Protein AF-A0A4R3Z8Y9-F1 (afdb_monomer)

pLDDT: mean 91.61, std 9.31, range [39.12, 97.56]

Foldseek 3Di:
DDPVVVVVVVVVVVVVVVVVVVVVVVVVVVVVVVVVVVVVVVVVVVVVVVLQVVLQVLCCVPQVDGSVCSVVQDPVLSVCLVVLSPDPDHPVVSVVSSVPDPD

Sequence (103 aa):
MNSDELLKVYEIESERLLIRSKISRNKEEGHEEGLEEGLKEGLKEGRKEGQIELAILLIETKYHKSGEWLKQCIPQQMKHFHELFVQNISYDDLKKAMAIDKD

Solvent-accessible surface area (backbone atoms only — not comparable to full-atom values): 5968 Å² total; per-residue (Å²): 135,56,73,68,59,54,50,53,52,51,51,54,51,51,50,51,51,51,51,52,51,52,52,50,49,56,53,51,51,55,51,53,53,53,50,53,52,51,50,54,52,52,54,53,50,52,53,51,52,52,52,50,54,51,50,23,53,49,36,32,68,75,64,74,42,86,29,72,71,55,80,77,53,52,74,72,44,58,67,49,42,64,69,58,64,77,44,98,62,53,69,70,55,50,54,51,61,60,64,70,77,93,125

Mean predicted aligned error: 8.06 Å

Structure (mmCIF, N/CA/C/O backbone):
data_AF-A0A4R3Z8Y9-F1
#
_entry.id   AF-A0A4R3Z8Y9-F1
#
loop_
_atom_site.group_PDB
_atom_site.id
_atom_site.type_symbol
_atom_site.label_atom_id
_atom_site.label_alt_id
_atom_site.label_comp_id
_atom_site.label_asym_id
_atom_site.label_entity_id
_atom_site.label_seq_id
_atom_site.pdbx_PDB_ins_code
_atom_site.Cartn_x
_atom_site.Cartn_y
_atom_site.Cartn_z
_atom_site.occupancy
_atom_site.B_iso_or_equiv
_atom_site.auth_seq_id
_atom_site.auth_comp_id
_atom_site.auth_asym_id
_atom_site.auth_atom_id
_atom_site.pdbx_PDB_model_num
ATOM 1 N N . MET A 1 1 ? 38.333 3.955 -55.189 1.00 66.06 1 MET A N 1
ATOM 2 C CA . MET A 1 1 ? 37.431 3.116 -54.3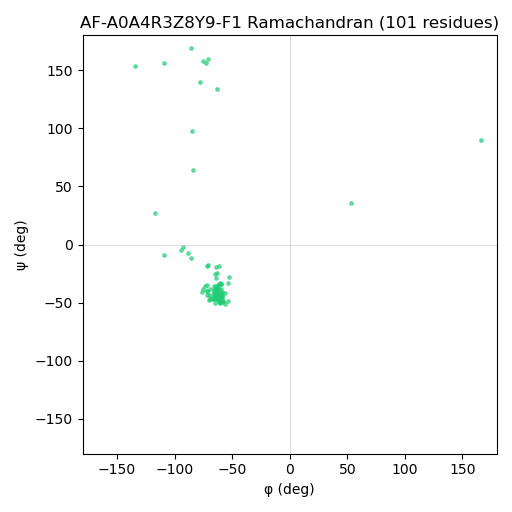86 1.00 66.06 1 MET A CA 1
ATOM 3 C C . MET A 1 1 ? 36.653 2.241 -55.348 1.00 66.06 1 MET A C 1
ATOM 5 O O . MET A 1 1 ? 36.091 2.788 -56.294 1.00 66.06 1 MET A O 1
ATOM 9 N N . ASN A 1 2 ? 36.726 0.921 -55.205 1.00 87.50 2 ASN A N 1
ATOM 10 C CA . ASN A 1 2 ? 36.003 -0.006 -56.085 1.00 87.50 2 ASN A CA 1
ATOM 11 C C . ASN A 1 2 ? 34.562 -0.237 -55.578 1.00 87.50 2 ASN A C 1
ATOM 13 O O . ASN A 1 2 ? 34.200 0.195 -54.483 1.00 87.50 2 ASN A O 1
ATOM 17 N N . SER A 1 3 ? 33.725 -0.880 -56.398 1.00 85.12 3 SER A N 1
ATOM 18 C CA . SER A 1 3 ? 32.313 -1.126 -56.066 1.00 85.12 3 SER A CA 1
ATOM 19 C C . SER A 1 3 ? 32.141 -1.953 -54.786 1.00 85.12 3 SER A C 1
ATOM 21 O O . SER A 1 3 ? 31.211 -1.709 -54.021 1.00 85.12 3 SER A O 1
ATOM 23 N N . ASP A 1 4 ? 33.052 -2.888 -54.520 1.00 90.50 4 ASP A N 1
ATOM 24 C CA . ASP A 1 4 ? 32.984 -3.776 -53.356 1.00 90.50 4 ASP A CA 1
ATOM 25 C C . ASP A 1 4 ? 33.332 -3.036 -52.056 1.00 90.50 4 ASP A C 1
ATOM 27 O O . ASP A 1 4 ? 32.735 -3.279 -51.010 1.00 90.50 4 ASP A O 1
ATOM 31 N N . GLU A 1 5 ? 34.277 -2.095 -52.110 1.00 90.50 5 GLU A N 1
ATOM 32 C CA . GLU A 1 5 ? 34.607 -1.193 -51.003 1.00 90.50 5 GLU A CA 1
ATOM 33 C C . GLU A 1 5 ? 33.436 -0.260 -50.681 1.00 90.50 5 GLU A C 1
ATOM 35 O O . GLU A 1 5 ? 33.121 -0.059 -49.510 1.00 90.50 5 GLU A O 1
ATOM 40 N N . LEU A 1 6 ? 32.760 0.269 -51.708 1.00 90.88 6 LEU A N 1
ATOM 41 C CA . LEU A 1 6 ? 31.562 1.094 -51.538 1.00 90.88 6 LEU A CA 1
ATOM 42 C C . LEU A 1 6 ? 30.432 0.291 -50.869 1.00 90.88 6 LEU A C 1
ATOM 44 O O . LEU A 1 6 ? 29.816 0.777 -49.921 1.00 90.88 6 LEU A O 1
ATOM 48 N N . LEU A 1 7 ? 30.185 -0.940 -51.328 1.00 93.38 7 LEU A N 1
ATOM 49 C CA . LEU A 1 7 ? 29.151 -1.815 -50.772 1.00 93.38 7 LEU A CA 1
ATOM 50 C C . LEU A 1 7 ? 29.405 -2.119 -49.289 1.00 93.38 7 LEU A C 1
ATOM 52 O O . LEU A 1 7 ? 28.506 -1.951 -48.470 1.00 93.38 7 LEU A O 1
ATOM 56 N N . LYS A 1 8 ? 30.649 -2.451 -48.926 1.00 93.25 8 LYS A N 1
ATOM 57 C CA . LYS A 1 8 ? 31.042 -2.689 -47.527 1.00 93.25 8 LYS A CA 1
ATOM 58 C C . LYS A 1 8 ? 30.813 -1.470 -46.634 1.00 93.25 8 LYS A C 1
ATOM 60 O O . LYS A 1 8 ? 30.397 -1.618 -45.489 1.00 93.25 8 LYS A O 1
ATOM 65 N N . VAL A 1 9 ? 31.070 -0.259 -47.134 1.00 93.19 9 VAL A N 1
ATOM 66 C CA . VAL A 1 9 ? 30.801 0.978 -46.379 1.00 93.19 9 VAL A CA 1
ATOM 67 C C . VAL A 1 9 ? 29.302 1.145 -46.121 1.00 93.19 9 VAL A C 1
ATOM 69 O O . VAL A 1 9 ? 28.916 1.487 -45.003 1.00 93.19 9 VAL A O 1
ATOM 72 N N . TYR A 1 10 ? 28.456 0.864 -47.115 1.00 93.94 10 TYR A N 1
ATOM 73 C CA . TYR A 1 10 ? 27.002 0.906 -46.942 1.00 93.94 10 TYR A CA 1
ATOM 74 C C . TYR A 1 10 ? 26.493 -0.143 -45.950 1.00 93.94 10 TYR A C 1
ATOM 76 O O . TYR A 1 10 ? 25.639 0.177 -45.123 1.00 93.94 10 TYR A O 1
ATOM 84 N N . GLU A 1 11 ? 27.024 -1.366 -45.991 1.00 95.50 11 GLU A N 1
ATOM 85 C CA . GLU A 1 11 ? 26.674 -2.430 -45.041 1.00 95.50 11 GLU A CA 1
ATOM 86 C C . GLU A 1 11 ? 27.015 -2.026 -43.601 1.00 95.50 11 GLU A C 1
ATOM 88 O O . GLU A 1 11 ? 26.148 -2.069 -42.727 1.00 95.50 11 GLU A O 1
ATOM 93 N N . ILE A 1 12 ? 28.234 -1.525 -43.371 1.00 95.19 12 ILE A N 1
ATOM 94 C CA . ILE A 1 12 ? 28.680 -1.053 -42.052 1.00 95.19 12 ILE A CA 1
ATOM 95 C C . ILE A 1 12 ? 27.792 0.090 -41.545 1.00 95.19 12 ILE A C 1
ATOM 97 O O . ILE A 1 12 ? 27.427 0.121 -40.367 1.00 95.19 12 ILE A O 1
ATOM 101 N N . GLU A 1 13 ? 27.436 1.043 -42.406 1.00 96.06 13 GLU A N 1
ATOM 102 C CA . GLU A 1 13 ? 26.588 2.166 -41.999 1.00 96.06 13 GLU A CA 1
ATOM 103 C C . GLU A 1 13 ? 25.151 1.715 -41.696 1.00 96.06 13 GLU A C 1
ATOM 105 O O . GLU A 1 13 ? 24.558 2.149 -40.707 1.00 96.06 13 GLU A O 1
ATOM 110 N N . SER A 1 14 ? 24.616 0.771 -42.474 1.00 94.69 14 SER A N 1
ATOM 111 C CA . SER A 1 14 ? 23.316 0.149 -42.209 1.00 94.69 14 SER A CA 1
ATOM 112 C C . SER A 1 14 ? 23.297 -0.584 -40.861 1.00 94.69 14 SER A C 1
ATOM 114 O O . SER A 1 14 ? 22.377 -0.395 -40.060 1.00 94.69 14 SER A O 1
ATOM 116 N N . GLU A 1 15 ? 24.332 -1.371 -40.554 1.00 96.81 15 GLU A N 1
ATOM 117 C CA . GLU A 1 15 ? 24.462 -2.053 -39.261 1.00 96.81 15 GLU A CA 1
ATOM 118 C C . GLU A 1 15 ? 24.539 -1.061 -38.096 1.00 96.81 15 GLU A C 1
ATOM 120 O O . GLU A 1 15 ? 23.863 -1.238 -37.079 1.00 96.81 15 GLU A O 1
ATOM 125 N N . ARG A 1 16 ? 25.303 0.027 -38.250 1.00 96.50 16 ARG A N 1
ATOM 126 C CA . ARG A 1 16 ? 25.397 1.094 -37.241 1.00 96.50 16 ARG A CA 1
ATOM 127 C C . ARG A 1 16 ? 24.050 1.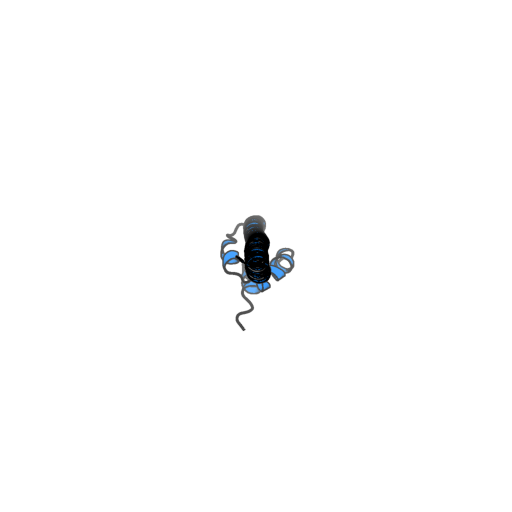746 -36.965 1.00 96.50 16 ARG A C 1
ATOM 129 O O . ARG A 1 16 ? 23.712 1.968 -35.799 1.00 96.50 16 ARG A O 1
ATOM 136 N N . LEU A 1 17 ? 23.277 2.041 -38.010 1.00 96.69 17 LEU A N 1
ATOM 137 C CA . LEU A 1 17 ? 21.933 2.602 -37.873 1.00 96.69 17 LEU A CA 1
ATOM 138 C C . LEU A 1 17 ? 20.994 1.625 -37.163 1.00 96.69 17 LEU A C 1
ATOM 140 O O . LEU A 1 17 ? 20.261 2.030 -36.258 1.00 96.69 17 LEU A O 1
ATOM 144 N N . LEU A 1 18 ? 21.065 0.334 -37.500 1.00 96.31 18 LEU A N 1
ATOM 145 C CA . LEU A 1 18 ? 20.270 -0.701 -36.844 1.00 96.31 18 LEU A CA 1
ATOM 146 C C . LEU A 1 18 ? 20.618 -0.825 -35.354 1.00 96.31 18 LEU A C 1
ATOM 148 O O . LEU A 1 18 ? 19.716 -0.883 -34.517 1.00 96.31 18 LEU A O 1
ATOM 152 N N . ILE A 1 19 ? 21.909 -0.835 -35.011 1.00 97.00 19 ILE A N 1
ATOM 153 C CA . ILE A 1 19 ? 22.383 -0.885 -33.621 1.00 97.00 19 ILE A CA 1
ATOM 154 C C . ILE A 1 19 ? 21.896 0.346 -32.854 1.00 97.00 19 ILE A C 1
ATOM 156 O O . ILE A 1 19 ? 21.331 0.204 -31.771 1.00 97.00 19 ILE A O 1
ATOM 160 N N . ARG A 1 20 ? 22.041 1.549 -33.423 1.00 96.31 20 ARG A N 1
ATOM 161 C CA . ARG A 1 20 ? 21.575 2.791 -32.788 1.00 96.31 20 ARG A CA 1
ATOM 162 C C . ARG A 1 20 ? 20.064 2.780 -32.563 1.00 96.31 20 ARG A C 1
ATOM 164 O O . ARG A 1 20 ? 19.613 3.157 -31.486 1.00 96.31 20 ARG A O 1
ATOM 171 N N . SER A 1 21 ? 19.296 2.315 -33.547 1.00 96.12 21 SER A N 1
ATOM 172 C CA . SER A 1 21 ? 17.841 2.184 -33.434 1.00 96.12 21 SER A CA 1
ATOM 173 C C . SER A 1 21 ? 17.444 1.203 -32.328 1.00 96.12 21 SER A C 1
ATOM 175 O O . SER A 1 21 ? 16.576 1.523 -31.521 1.00 96.12 21 SER A O 1
ATOM 177 N N . LYS A 1 22 ? 18.112 0.044 -32.235 1.00 96.38 22 LYS A N 1
ATOM 178 C CA . LYS A 1 22 ? 17.889 -0.921 -31.146 1.00 96.38 22 LYS A CA 1
ATOM 179 C C . LYS A 1 22 ? 18.211 -0.321 -29.777 1.00 96.38 22 LYS A C 1
ATOM 181 O O . LYS A 1 22 ? 17.408 -0.455 -28.868 1.00 96.38 22 LYS A O 1
ATOM 186 N N . ILE A 1 23 ? 19.339 0.378 -29.638 1.00 96.06 23 ILE A N 1
ATOM 187 C CA . ILE A 1 23 ? 19.714 1.030 -28.373 1.00 96.06 23 ILE A CA 1
ATOM 188 C C . ILE A 1 23 ? 18.677 2.085 -27.964 1.00 96.06 23 ILE A C 1
ATOM 190 O O . ILE A 1 23 ? 18.322 2.147 -26.791 1.00 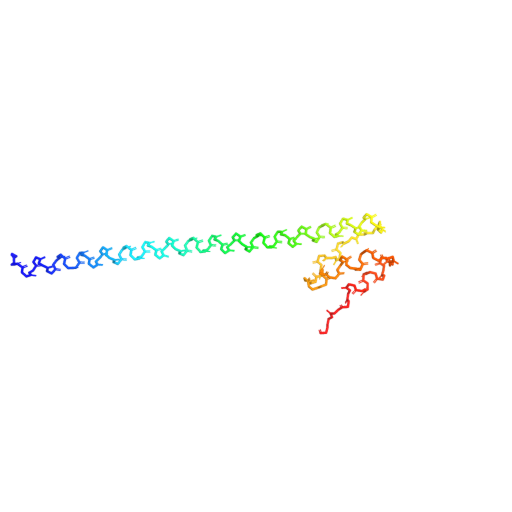96.06 23 ILE A O 1
ATOM 194 N N . SER A 1 24 ? 18.186 2.895 -28.911 1.00 95.31 24 SER A N 1
ATOM 195 C CA . SER A 1 24 ? 17.154 3.903 -28.623 1.00 95.31 24 SER A CA 1
ATOM 196 C C . SER A 1 24 ? 15.871 3.255 -28.116 1.00 95.31 24 SER A C 1
ATOM 198 O O . SER A 1 24 ? 15.398 3.630 -27.049 1.00 95.31 24 SER A O 1
ATOM 200 N N . ARG A 1 25 ? 15.370 2.231 -28.824 1.00 94.38 25 ARG A N 1
ATOM 201 C CA . ARG A 1 25 ? 14.155 1.508 -28.420 1.00 94.38 25 ARG A CA 1
ATOM 202 C C . ARG A 1 25 ? 14.295 0.874 -27.046 1.00 94.38 25 ARG A C 1
ATOM 204 O O . ARG A 1 25 ? 13.470 1.131 -26.189 1.00 94.38 25 ARG A O 1
ATOM 211 N N . ASN A 1 26 ? 15.386 0.151 -26.796 1.00 94.62 26 ASN A N 1
ATOM 212 C CA . ASN A 1 26 ? 15.600 -0.482 -25.495 1.00 94.62 26 ASN A CA 1
ATOM 213 C C . ASN A 1 26 ? 15.656 0.547 -24.350 1.00 94.62 26 ASN A C 1
ATOM 215 O O . ASN A 1 26 ? 15.263 0.250 -23.226 1.00 94.62 26 ASN A O 1
ATOM 219 N N . LYS A 1 27 ? 16.178 1.753 -24.613 1.00 94.38 27 LYS A N 1
ATOM 220 C CA . LYS A 1 27 ? 16.211 2.832 -23.621 1.00 94.38 27 LYS A CA 1
ATOM 221 C C . LYS A 1 27 ? 14.819 3.413 -23.365 1.00 94.38 27 LYS A C 1
ATOM 223 O O . LYS A 1 27 ? 14.518 3.739 -22.222 1.00 94.38 27 LYS A O 1
ATOM 228 N N . GLU A 1 28 ? 14.016 3.579 -24.412 1.00 94.19 28 GLU A N 1
ATOM 229 C CA . GLU A 1 28 ? 12.626 4.036 -24.311 1.00 94.19 28 GLU A CA 1
ATOM 230 C C . GLU A 1 28 ? 11.771 3.009 -23.562 1.00 94.19 28 GLU A C 1
ATOM 232 O O . GLU A 1 28 ? 11.161 3.361 -22.558 1.00 94.19 28 GLU A O 1
ATOM 237 N N . GLU A 1 29 ? 11.836 1.736 -23.959 1.00 93.50 29 GLU A N 1
ATOM 238 C CA . GLU A 1 29 ? 11.133 0.622 -23.310 1.00 93.50 29 GLU A CA 1
ATOM 239 C C . GLU A 1 29 ? 11.497 0.527 -21.822 1.00 93.50 29 GLU A C 1
ATOM 241 O O . GLU A 1 29 ? 10.617 0.571 -20.968 1.00 93.50 29 GLU A O 1
ATOM 246 N N . GLY A 1 30 ? 12.792 0.517 -21.482 1.00 94.38 30 GLY A N 1
ATOM 247 C CA . GLY A 1 30 ? 13.217 0.452 -20.080 1.00 94.38 30 GLY A CA 1
ATOM 248 C C . GLY A 1 30 ? 12.809 1.677 -19.249 1.00 94.38 30 GLY A C 1
ATOM 249 O O . GLY A 1 30 ? 12.602 1.567 -18.040 1.00 94.38 30 GLY A O 1
ATOM 250 N N . HIS A 1 31 ? 12.679 2.854 -19.870 1.00 95.00 31 HIS A N 1
ATOM 251 C CA . HIS A 1 31 ? 12.158 4.040 -19.190 1.00 95.00 31 HIS A CA 1
ATOM 252 C C . HIS A 1 31 ? 10.648 3.924 -18.942 1.00 95.00 31 HIS A C 1
ATOM 254 O O . HIS A 1 31 ? 10.181 4.284 -17.861 1.00 95.00 31 HIS A O 1
ATOM 260 N N . GLU A 1 32 ? 9.880 3.460 -19.929 1.00 95.06 32 GLU A N 1
ATOM 261 C CA . GLU A 1 32 ? 8.435 3.253 -19.794 1.00 95.06 32 GLU A CA 1
ATOM 262 C C . GLU A 1 32 ? 8.114 2.188 -18.741 1.00 95.06 32 GLU A C 1
ATOM 264 O O . GLU A 1 32 ? 7.314 2.457 -17.845 1.00 95.06 32 GLU A O 1
ATOM 269 N N . GLU A 1 33 ? 8.801 1.043 -18.777 1.00 94.62 33 GLU A N 1
ATOM 270 C CA . GLU A 1 33 ? 8.652 -0.031 -17.787 1.00 94.62 33 GLU A CA 1
ATOM 271 C C . GLU A 1 33 ? 8.950 0.473 -16.369 1.00 94.62 33 GLU A C 1
ATOM 273 O O . GLU A 1 33 ? 8.131 0.312 -15.464 1.00 94.62 33 GLU A O 1
ATOM 278 N N . GLY A 1 34 ? 10.077 1.169 -16.177 1.00 96.00 34 GLY A N 1
ATOM 279 C CA . GLY A 1 34 ? 10.442 1.713 -14.868 1.00 96.00 34 GLY A CA 1
ATOM 280 C C . GLY A 1 34 ? 9.440 2.746 -14.337 1.00 96.00 34 GLY A C 1
ATOM 281 O O . GLY A 1 34 ? 9.178 2.801 -13.132 1.00 96.00 34 GLY A O 1
ATOM 282 N N . LEU A 1 35 ? 8.845 3.555 -15.220 1.00 96.06 35 LEU A N 1
ATOM 283 C CA . LEU A 1 35 ? 7.807 4.513 -14.840 1.00 96.06 35 LEU A CA 1
ATOM 284 C C . LEU A 1 35 ? 6.503 3.807 -14.444 1.00 96.06 35 LEU A C 1
ATOM 286 O O . LEU A 1 35 ? 5.883 4.187 -13.447 1.00 96.06 35 LEU A O 1
ATOM 290 N N . GLU A 1 36 ? 6.087 2.790 -15.201 1.00 96.19 36 GLU A N 1
ATOM 291 C CA . GLU A 1 36 ? 4.877 2.019 -14.91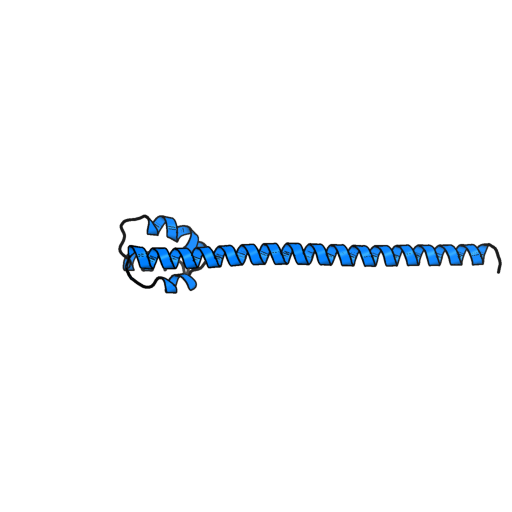1 1.00 96.19 36 GLU A CA 1
ATOM 292 C C . GLU A 1 36 ? 5.001 1.264 -13.582 1.00 96.19 36 GLU A C 1
ATOM 294 O O . GLU A 1 36 ? 4.103 1.345 -12.734 1.00 96.19 36 GLU A O 1
ATOM 299 N N . GLU A 1 37 ? 6.126 0.580 -13.364 1.00 95.31 37 GLU A N 1
ATOM 300 C CA . GLU A 1 37 ? 6.405 -0.134 -12.119 1.00 95.31 37 GLU A CA 1
ATOM 301 C C . GLU A 1 37 ? 6.423 0.820 -10.923 1.00 95.31 37 GLU A C 1
ATOM 303 O O . GLU A 1 37 ? 5.696 0.597 -9.948 1.00 95.31 37 GLU A O 1
ATOM 308 N N . GLY A 1 38 ? 7.159 1.932 -11.026 1.00 96.50 38 GLY A N 1
ATOM 309 C CA . GLY A 1 38 ? 7.235 2.933 -9.963 1.00 96.50 38 GLY A CA 1
ATOM 310 C C . GLY A 1 38 ? 5.871 3.533 -9.611 1.00 96.50 38 GLY A C 1
ATOM 311 O O . GLY A 1 38 ? 5.529 3.667 -8.433 1.00 96.50 38 GLY A O 1
ATOM 312 N N . LEU A 1 39 ? 5.040 3.839 -10.615 1.00 96.19 39 LEU A N 1
ATOM 313 C CA . LEU A 1 39 ? 3.685 4.346 -10.390 1.00 96.19 39 LEU A CA 1
ATOM 314 C C . LEU A 1 39 ? 2.796 3.298 -9.708 1.00 96.19 39 LEU A C 1
ATOM 316 O O . LEU A 1 39 ? 2.050 3.618 -8.778 1.00 96.19 39 LEU A O 1
ATOM 320 N N . LYS A 1 40 ? 2.869 2.040 -10.148 1.00 96.00 40 LYS A N 1
ATOM 321 C CA . LYS A 1 40 ? 2.076 0.937 -9.595 1.00 96.00 40 LYS A CA 1
ATOM 322 C C . LYS A 1 40 ? 2.438 0.650 -8.141 1.00 96.00 40 LYS A C 1
ATOM 324 O O . LYS A 1 40 ? 1.537 0.451 -7.319 1.00 96.00 40 LYS A O 1
ATOM 329 N N . GLU A 1 41 ? 3.726 0.635 -7.814 1.00 94.44 41 GLU A N 1
ATOM 330 C CA . GLU A 1 41 ? 4.199 0.460 -6.442 1.00 94.44 41 GLU A CA 1
ATOM 331 C C . GLU A 1 41 ? 3.803 1.642 -5.557 1.00 94.44 41 GLU A C 1
ATOM 333 O O . GLU A 1 41 ? 3.209 1.427 -4.498 1.00 94.44 41 GLU A O 1
ATOM 338 N N . GLY A 1 42 ? 4.013 2.876 -6.025 1.00 95.62 42 GLY A N 1
ATOM 339 C CA . GLY A 1 42 ? 3.628 4.083 -5.291 1.00 95.62 42 GLY A CA 1
ATOM 340 C C . GLY A 1 42 ? 2.128 4.139 -4.987 1.00 95.62 42 GLY A C 1
ATOM 341 O O . GLY A 1 42 ? 1.726 4.389 -3.852 1.00 95.62 42 GLY A O 1
ATOM 342 N N . LEU A 1 43 ? 1.275 3.818 -5.967 1.00 94.75 43 LEU A N 1
ATOM 343 C CA . LEU A 1 43 ? -0.177 3.744 -5.765 1.00 94.75 43 LEU A CA 1
ATOM 344 C C . LEU A 1 43 ? -0.579 2.638 -4.785 1.00 94.75 43 LEU A C 1
ATOM 346 O O . LEU A 1 43 ? -1.529 2.806 -4.016 1.00 94.75 43 LEU A O 1
ATOM 350 N N . LYS A 1 44 ? 0.106 1.491 -4.815 1.00 93.00 44 LYS A N 1
ATOM 351 C CA . LYS A 1 44 ? -0.153 0.389 -3.884 1.00 93.00 44 LYS A CA 1
ATOM 352 C C . LYS A 1 44 ? 0.218 0.782 -2.457 1.00 93.00 44 LYS A C 1
ATOM 354 O O . LYS A 1 44 ? -0.552 0.467 -1.553 1.00 93.00 44 LYS A O 1
ATOM 359 N N . GLU A 1 45 ? 1.345 1.456 -2.259 1.00 91.50 45 GLU A N 1
ATOM 360 C CA . GLU A 1 45 ? 1.783 1.887 -0.932 1.00 91.50 45 GLU A CA 1
ATOM 361 C C . GLU A 1 45 ? 0.882 2.992 -0.376 1.00 91.50 45 GLU A C 1
ATOM 363 O O . GLU A 1 45 ? 0.329 2.827 0.709 1.00 91.50 45 GLU A O 1
ATOM 368 N N . GLY A 1 46 ? 0.574 4.022 -1.172 1.00 92.88 46 GLY A N 1
ATOM 369 C CA . GLY A 1 46 ? -0.338 5.090 -0.747 1.00 92.88 46 GLY A CA 1
ATOM 370 C C . GLY A 1 46 ? -1.744 4.585 -0.395 1.00 92.88 46 GLY A C 1
ATOM 371 O O . GLY A 1 46 ? -2.373 5.072 0.544 1.00 92.88 46 GLY A O 1
ATOM 372 N N . ARG A 1 47 ? -2.247 3.548 -1.085 1.00 91.25 47 ARG A N 1
ATOM 373 C CA . ARG A 1 47 ? -3.516 2.897 -0.707 1.00 91.25 47 ARG A CA 1
ATOM 374 C C . ARG A 1 47 ? -3.437 2.192 0.647 1.00 91.25 47 ARG A C 1
ATOM 376 O O . ARG A 1 47 ? -4.422 2.230 1.379 1.00 91.25 47 ARG A O 1
ATOM 383 N N . LYS A 1 48 ? -2.316 1.543 0.980 1.00 89.81 48 LYS A N 1
ATOM 384 C CA . LYS A 1 48 ? -2.139 0.902 2.293 1.00 89.81 48 LYS A CA 1
ATOM 385 C C . LYS A 1 48 ? -2.054 1.943 3.403 1.00 89.81 48 LYS A C 1
ATOM 387 O O . LYS A 1 48 ? -2.729 1.784 4.415 1.00 89.81 48 LYS A O 1
ATOM 392 N N . GLU A 1 49 ? -1.270 3.001 3.204 1.00 92.06 49 GLU A N 1
ATOM 393 C CA . GLU A 1 49 ? -1.147 4.096 4.171 1.00 92.06 49 GLU A CA 1
ATOM 394 C C . GLU A 1 49 ? -2.517 4.722 4.454 1.00 92.06 49 GLU A C 1
ATOM 396 O O . GLU A 1 49 ? -2.943 4.771 5.607 1.00 92.06 49 GLU A O 1
ATOM 401 N N . GLY A 1 50 ? -3.281 5.053 3.407 1.00 94.44 50 GLY A N 1
ATOM 402 C CA . GLY A 1 50 ? -4.633 5.596 3.563 1.00 94.44 50 GLY A CA 1
ATOM 403 C C . GLY A 1 50 ? -5.612 4.642 4.265 1.00 94.44 50 GLY A C 1
ATOM 404 O O . GLY A 1 50 ? -6.469 5.085 5.029 1.00 94.44 50 GLY A O 1
ATOM 405 N N . GLN A 1 51 ? -5.488 3.324 4.062 1.00 93.38 51 GLN A N 1
ATOM 406 C CA . GLN A 1 51 ? -6.286 2.334 4.800 1.00 93.38 51 GLN A CA 1
ATOM 407 C C . GLN A 1 51 ? -5.948 2.314 6.295 1.00 93.38 51 GLN A C 1
ATOM 409 O O . GLN A 1 51 ? -6.856 2.207 7.121 1.00 93.38 51 GLN A O 1
ATOM 414 N N . ILE A 1 52 ? -4.666 2.433 6.648 1.00 94.62 52 ILE A N 1
ATOM 415 C CA . ILE A 1 52 ? -4.217 2.494 8.044 1.00 94.62 52 ILE A CA 1
ATOM 416 C C . ILE A 1 52 ? -4.706 3.789 8.698 1.00 94.62 52 ILE A C 1
ATOM 418 O O . ILE A 1 52 ? -5.279 3.733 9.783 1.00 94.62 52 ILE A O 1
ATOM 422 N N . GLU A 1 53 ? -4.549 4.938 8.039 1.00 96.31 53 GLU A N 1
ATOM 423 C CA . GLU A 1 53 ? -5.030 6.229 8.549 1.00 96.31 53 GLU A CA 1
ATOM 424 C C . GLU A 1 53 ? -6.541 6.225 8.794 1.00 96.31 53 GLU A C 1
ATOM 426 O O . GLU A 1 53 ? -7.010 6.640 9.857 1.00 96.31 53 GLU A O 1
ATOM 431 N N . LEU A 1 54 ? -7.313 5.679 7.850 1.00 95.94 54 LEU A N 1
ATOM 432 C CA . LEU A 1 54 ? -8.753 5.527 8.018 1.00 95.94 54 LEU A CA 1
ATOM 433 C C . LEU A 1 54 ? -9.090 4.605 9.199 1.00 95.94 54 LEU A C 1
ATOM 435 O O . LEU A 1 54 ? -9.987 4.910 9.982 1.00 95.94 54 LEU A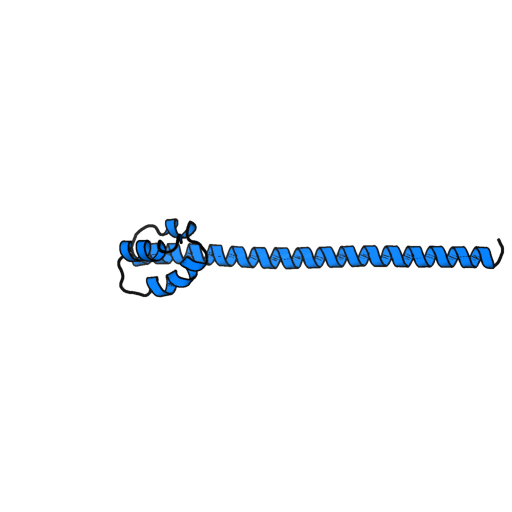 O 1
ATOM 439 N N . ALA A 1 55 ? -8.376 3.489 9.355 1.00 96.00 55 ALA A N 1
ATOM 440 C CA . ALA A 1 55 ? -8.579 2.578 10.477 1.00 96.00 55 ALA A CA 1
ATOM 441 C C . ALA A 1 55 ? -8.268 3.245 11.830 1.00 96.00 55 ALA A C 1
ATOM 443 O O . ALA A 1 55 ? -9.019 3.050 12.788 1.00 96.00 55 ALA A O 1
ATOM 444 N N . ILE A 1 56 ? -7.227 4.082 11.903 1.00 96.69 56 ILE A N 1
ATOM 445 C CA . ILE A 1 56 ? -6.905 4.883 13.095 1.00 96.69 56 ILE A CA 1
ATOM 446 C C . ILE A 1 56 ? -8.064 5.821 13.433 1.00 96.69 56 ILE A C 1
ATOM 448 O O . ILE A 1 56 ? -8.553 5.796 14.563 1.00 96.69 56 ILE A O 1
ATOM 452 N N . LEU A 1 57 ? -8.562 6.573 12.449 1.00 97.56 57 LEU A N 1
ATOM 453 C CA . LEU A 1 57 ? -9.691 7.483 12.641 1.00 97.56 57 LEU A CA 1
ATOM 454 C C . LEU A 1 57 ? -10.945 6.741 13.133 1.00 97.56 57 LEU A C 1
ATOM 456 O O . LEU A 1 57 ? -11.659 7.219 14.018 1.00 97.56 57 LEU A O 1
ATOM 460 N N . LEU A 1 58 ? -11.213 5.552 12.585 1.00 96.31 58 LEU A N 1
ATOM 461 C CA . LEU A 1 58 ? -12.333 4.704 12.999 1.00 96.31 58 LEU A CA 1
ATOM 462 C C . LEU A 1 58 ? -12.194 4.232 14.453 1.00 96.31 58 LEU A C 1
ATOM 464 O O . LEU A 1 58 ? -13.175 4.264 15.201 1.00 96.31 58 LEU 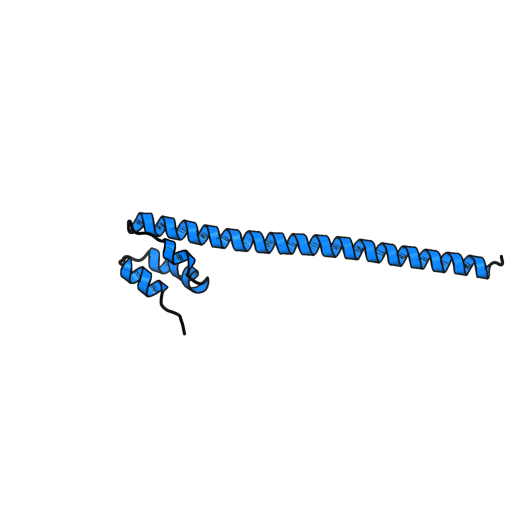A O 1
ATOM 468 N N . ILE A 1 59 ? -10.990 3.830 14.872 1.00 96.50 59 ILE A N 1
ATOM 469 C CA . ILE A 1 59 ? -10.696 3.477 16.267 1.00 96.50 59 ILE A CA 1
ATOM 470 C C . ILE A 1 59 ? -10.937 4.666 17.195 1.00 96.50 59 ILE A C 1
ATOM 472 O O . ILE A 1 59 ? -11.632 4.525 18.203 1.00 96.50 59 ILE A O 1
ATOM 476 N N . GLU A 1 60 ? -10.398 5.830 16.845 1.00 97.19 60 GLU A N 1
ATOM 477 C CA . GLU A 1 60 ? -10.522 7.049 17.646 1.00 97.19 60 GLU A CA 1
ATOM 478 C C . GLU A 1 60 ? -11.979 7.490 17.776 1.00 97.19 60 GLU A C 1
ATOM 480 O O . GLU A 1 60 ? -12.419 7.881 18.858 1.00 97.19 60 GLU A O 1
ATOM 485 N N . THR A 1 61 ? -12.756 7.334 16.705 1.00 96.62 61 THR A N 1
ATOM 486 C CA . THR A 1 61 ? -14.182 7.665 16.686 1.00 96.62 61 THR A CA 1
ATOM 487 C C . THR A 1 61 ? -15.008 6.694 17.529 1.00 96.62 61 THR A C 1
ATOM 489 O O . THR A 1 61 ? -15.839 7.132 18.319 1.00 96.62 61 THR A O 1
ATOM 492 N N . LYS A 1 62 ? -14.801 5.377 17.382 1.00 95.56 62 LYS A N 1
ATOM 493 C CA . LYS A 1 62 ? -15.618 4.357 18.065 1.00 95.56 62 LYS A CA 1
ATOM 494 C C . LYS A 1 62 ? -15.258 4.198 19.541 1.00 95.56 62 LYS A C 1
ATOM 496 O O . LYS A 1 62 ? -16.142 3.991 20.366 1.00 95.56 62 LYS A O 1
ATOM 501 N N . TYR A 1 63 ? -13.968 4.233 19.865 1.00 96.81 63 TYR A N 1
ATOM 502 C CA . TYR A 1 63 ? -13.473 3.881 21.197 1.00 96.81 63 TYR A CA 1
ATOM 503 C C . TYR A 1 63 ? -12.955 5.074 21.999 1.00 96.81 63 TYR A C 1
ATOM 505 O O . TYR A 1 63 ? -12.650 4.896 23.178 1.00 96.81 63 TYR A O 1
ATOM 513 N N . HIS A 1 64 ? -12.818 6.257 21.386 1.00 97.06 64 HIS A N 1
ATOM 514 C CA . HIS A 1 64 ? -12.220 7.445 22.010 1.00 97.06 64 HIS A CA 1
ATOM 515 C C . HIS A 1 64 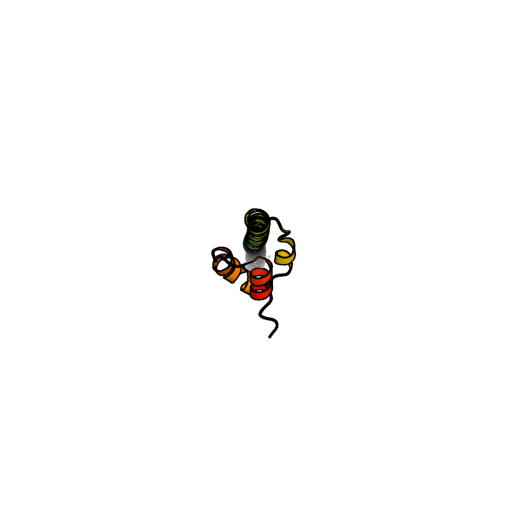? -10.825 7.170 22.600 1.00 97.06 64 HIS A C 1
ATOM 517 O O . HIS A 1 64 ? -10.445 7.688 23.651 1.00 97.06 64 HIS A O 1
ATOM 523 N N . LYS A 1 65 ? -10.062 6.310 21.917 1.00 96.56 65 LYS A N 1
ATOM 524 C CA . LYS A 1 65 ? -8.697 5.893 22.256 1.00 96.56 65 LYS A CA 1
ATOM 525 C C . LYS A 1 65 ? -7.836 5.931 20.995 1.00 96.56 65 LYS A C 1
ATOM 527 O O . LYS A 1 65 ? -8.355 5.761 19.901 1.00 96.56 65 LYS A O 1
ATOM 532 N N . SER A 1 66 ? -6.526 6.115 21.155 1.00 95.38 66 SER A N 1
ATOM 533 C CA . SER A 1 66 ? -5.595 6.196 20.021 1.00 95.38 66 SER A CA 1
ATOM 534 C C . SER A 1 66 ? -5.532 4.892 19.217 1.00 95.38 66 SER A C 1
ATOM 536 O O . SER A 1 66 ? -5.380 3.808 19.785 1.00 95.38 66 SER A O 1
ATOM 538 N N . GLY A 1 67 ? -5.590 5.009 17.889 1.00 94.38 67 GLY A N 1
ATOM 539 C CA . GLY A 1 67 ? -5.409 3.896 16.952 1.00 94.38 67 GLY A CA 1
ATOM 540 C C . GLY A 1 67 ? -3.973 3.698 16.460 1.00 94.38 67 GLY A C 1
ATOM 541 O O . GLY A 1 67 ? -3.726 2.755 15.721 1.00 94.38 67 GLY A O 1
ATOM 542 N N . GLU A 1 68 ? -3.018 4.539 16.869 1.00 94.94 68 GLU A N 1
ATOM 543 C CA . GLU A 1 68 ? -1.651 4.616 16.312 1.00 94.94 68 GLU A CA 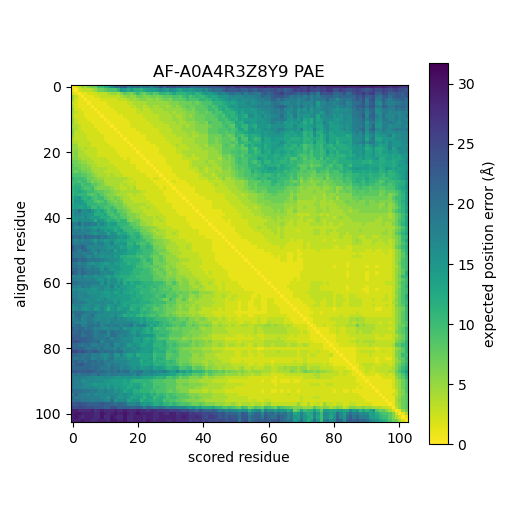1
ATOM 544 C C . GLU A 1 68 ? -0.890 3.280 16.260 1.00 94.94 68 GLU A C 1
ATOM 546 O O . GLU A 1 68 ? -0.058 3.054 15.383 1.00 94.94 68 GLU A O 1
ATOM 551 N N . TRP A 1 69 ? -1.207 2.352 17.163 1.00 93.69 69 TRP A N 1
ATOM 552 C CA . TRP A 1 69 ? -0.628 1.008 17.174 1.00 93.69 69 TRP A CA 1
ATOM 553 C C . TRP A 1 69 ? -0.940 0.194 15.901 1.00 93.69 69 TRP A C 1
ATOM 555 O O . TRP A 1 69 ? -0.211 -0.749 15.599 1.00 93.69 69 TRP A O 1
ATOM 565 N N . LEU A 1 70 ? -1.955 0.575 15.118 1.00 93.31 70 LEU A N 1
ATOM 566 C CA . LEU A 1 70 ? -2.264 -0.029 13.819 1.00 93.31 70 LEU A CA 1
ATOM 567 C C . LEU A 1 70 ? -1.145 0.169 12.785 1.00 93.31 70 LEU A C 1
ATOM 569 O O . LEU A 1 70 ? -0.992 -0.669 11.903 1.00 93.31 70 LEU A O 1
ATOM 573 N N . LYS A 1 71 ? -0.297 1.201 12.925 1.00 91.88 71 LYS A N 1
ATOM 574 C CA . LYS A 1 71 ? 0.878 1.409 12.051 1.00 91.88 71 LYS A CA 1
ATOM 575 C C . LYS A 1 71 ? 1.921 0.293 12.166 1.00 91.88 71 LYS A C 1
ATOM 577 O O . LYS A 1 71 ? 2.767 0.153 11.292 1.00 91.88 71 LYS A O 1
ATOM 582 N N . GLN A 1 72 ? 1.880 -0.484 13.249 1.00 90.62 72 GLN A N 1
ATOM 583 C CA . GLN A 1 72 ? 2.782 -1.615 13.488 1.00 90.62 72 GLN A CA 1
ATOM 584 C C . GLN A 1 72 ? 2.182 -2.952 13.029 1.00 90.62 72 GLN A C 1
ATOM 586 O O . GLN A 1 72 ? 2.853 -3.979 13.123 1.00 90.62 72 GLN A O 1
ATOM 591 N N . CYS A 1 73 ? 0.927 -2.959 12.567 1.00 89.06 73 CYS A N 1
ATOM 592 C CA . CYS A 1 73 ? 0.255 -4.173 12.124 1.00 89.06 73 CYS A CA 1
ATOM 593 C C . CYS A 1 73 ? 0.728 -4.582 10.725 1.00 89.06 73 CYS A C 1
ATOM 595 O O . CYS A 1 73 ? 0.888 -3.746 9.833 1.00 89.06 73 CYS A O 1
ATOM 597 N N . ILE A 1 74 ? 0.909 -5.884 10.507 1.00 88.44 74 ILE A N 1
ATOM 598 C CA . ILE A 1 74 ? 1.233 -6.419 9.180 1.00 88.44 74 ILE A CA 1
ATOM 599 C C . ILE A 1 74 ? -0.013 -6.423 8.274 1.00 88.44 74 ILE A C 1
ATOM 601 O O . ILE A 1 74 ? -1.144 -6.452 8.773 1.00 88.44 74 ILE A O 1
ATOM 605 N N . PRO A 1 75 ? 0.143 -6.450 6.935 1.00 85.81 75 PRO A N 1
ATOM 606 C CA . PRO A 1 75 ? -0.993 -6.416 6.011 1.00 85.81 75 PRO A CA 1
ATOM 607 C C . PRO A 1 75 ? -2.052 -7.498 6.264 1.00 85.81 75 PRO A C 1
ATOM 609 O O . PRO A 1 75 ? -3.235 -7.259 6.042 1.00 85.81 75 PRO A O 1
ATOM 612 N N . GLN A 1 76 ? -1.648 -8.682 6.731 1.00 85.44 76 GLN A N 1
ATOM 613 C CA . GLN A 1 76 ? -2.548 -9.778 7.094 1.00 85.44 76 GLN A CA 1
ATOM 614 C C . GLN A 1 76 ? -3.461 -9.394 8.265 1.00 85.44 76 GLN A C 1
ATOM 616 O O . GLN A 1 76 ? -4.669 -9.575 8.166 1.00 85.44 76 GLN A O 1
ATOM 621 N N . GLN A 1 77 ? -2.914 -8.781 9.317 1.00 88.56 77 GLN A N 1
ATOM 622 C CA . GLN A 1 77 ? -3.693 -8.295 10.460 1.00 88.56 77 GLN A CA 1
ATOM 623 C C . GLN A 1 77 ? -4.694 -7.219 10.019 1.00 88.56 77 GLN A C 1
ATOM 625 O O . GLN A 1 77 ? -5.868 -7.264 10.380 1.00 88.56 77 GLN A O 1
ATOM 630 N N . MET A 1 78 ? -4.269 -6.296 9.149 1.00 89.94 78 MET A N 1
ATOM 631 C CA . MET A 1 78 ? -5.145 -5.238 8.633 1.00 89.94 78 MET A CA 1
ATOM 632 C C . MET A 1 78 ? -6.309 -5.758 7.778 1.00 89.94 78 MET A C 1
ATOM 634 O O . MET A 1 78 ? -7.355 -5.112 7.739 1.00 89.94 78 MET A O 1
ATOM 638 N N . LYS A 1 79 ? -6.193 -6.935 7.143 1.00 87.62 79 LYS A N 1
ATOM 639 C CA . LYS A 1 79 ? -7.328 -7.556 6.431 1.00 87.62 79 LYS A CA 1
ATOM 640 C C . LYS A 1 79 ? -8.468 -7.939 7.377 1.00 87.62 79 LYS A C 1
ATOM 642 O O . LYS A 1 79 ? -9.626 -7.794 7.002 1.00 87.62 79 LYS A O 1
ATOM 647 N N . HIS A 1 80 ? -8.143 -8.372 8.593 1.00 88.44 80 HIS A N 1
ATOM 648 C CA . HIS A 1 80 ? -9.124 -8.787 9.601 1.00 88.44 80 HIS A CA 1
ATOM 649 C C . HIS A 1 80 ? -9.671 -7.621 10.431 1.00 88.44 80 HIS A C 1
ATOM 651 O O . HIS A 1 80 ? -10.681 -7.769 11.121 1.00 88.44 80 HIS A O 1
ATOM 657 N N . PHE A 1 81 ? -9.056 -6.436 10.338 1.00 92.56 81 PHE A N 1
ATOM 658 C CA . PHE A 1 81 ? -9.475 -5.258 11.093 1.00 92.56 81 PHE A CA 1
ATOM 659 C C . PHE A 1 81 ? -10.958 -4.939 10.899 1.00 92.56 81 PHE A C 1
ATOM 661 O O . PHE A 1 81 ? -11.669 -4.748 11.881 1.00 92.56 81 PHE A O 1
ATOM 668 N N . HIS A 1 82 ? -11.446 -4.901 9.655 1.00 88.44 82 HIS A N 1
ATOM 669 C CA . HIS A 1 82 ? -12.838 -4.536 9.380 1.00 88.44 82 HIS A CA 1
ATOM 670 C C . HIS A 1 82 ? -13.830 -5.532 9.990 1.00 88.44 82 HIS A C 1
ATOM 672 O O . HIS A 1 82 ? -14.841 -5.112 10.549 1.00 88.44 82 HIS A O 1
ATOM 678 N N . GLU A 1 83 ? -13.517 -6.829 9.938 1.00 91.06 83 GLU A N 1
ATOM 679 C CA . GLU A 1 83 ? -14.346 -7.907 10.488 1.00 91.06 83 GLU A CA 1
ATOM 680 C C . GLU A 1 83 ? -14.453 -7.814 12.011 1.00 91.06 83 GLU A C 1
ATOM 682 O O . GLU A 1 83 ? -15.535 -7.994 12.568 1.00 91.06 83 GLU A O 1
ATOM 687 N N . LEU A 1 84 ? -13.348 -7.500 12.690 1.00 92.75 84 LEU A N 1
ATOM 688 C CA . LEU A 1 84 ? -13.320 -7.312 14.140 1.00 92.75 84 LEU A CA 1
ATOM 689 C C . LEU A 1 84 ? -13.934 -5.968 14.548 1.00 92.75 84 LEU A C 1
ATOM 691 O O . LEU A 1 84 ? -14.644 -5.872 15.547 1.00 92.75 84 LEU A O 1
ATOM 695 N N . PHE A 1 85 ? -13.699 -4.916 13.765 1.00 93.50 85 PHE A N 1
ATOM 696 C CA . PHE A 1 85 ? -14.153 -3.566 14.074 1.00 93.50 85 PHE A CA 1
ATOM 697 C C . PHE A 1 85 ? -15.676 -3.441 14.054 1.00 93.50 85 PHE A C 1
ATOM 699 O O . PHE A 1 85 ? -16.227 -2.712 14.879 1.00 93.50 85 PHE A O 1
ATOM 706 N N . VAL A 1 86 ? -16.375 -4.143 13.156 1.00 92.94 86 VAL A N 1
ATOM 707 C CA . VAL A 1 86 ? -17.850 -4.118 13.118 1.00 92.94 86 VAL A CA 1
ATOM 708 C C . VAL A 1 86 ? -18.490 -4.857 14.292 1.00 92.94 86 VAL A C 1
ATOM 710 O O . VAL A 1 86 ? -19.659 -4.626 14.596 1.00 92.94 86 VAL A O 1
ATOM 713 N N . GLN A 1 87 ? -17.739 -5.712 14.986 1.00 92.88 87 GLN A N 1
ATOM 714 C CA . GLN A 1 87 ? -18.248 -6.440 16.141 1.00 92.88 87 GLN A CA 1
ATOM 715 C C . GLN A 1 87 ? -18.409 -5.518 17.353 1.00 92.88 87 GLN A C 1
ATOM 717 O O . GLN A 1 87 ? -17.753 -4.478 17.497 1.00 92.88 87 GLN A O 1
ATOM 722 N N . ASN A 1 88 ? -19.290 -5.920 18.265 1.00 91.50 88 ASN A N 1
ATOM 723 C CA . ASN A 1 88 ? -19.457 -5.257 19.553 1.00 91.50 88 ASN A CA 1
ATOM 724 C C . ASN A 1 88 ? -18.431 -5.785 20.570 1.00 91.50 88 ASN A C 1
ATOM 726 O O . ASN A 1 88 ? -18.792 -6.447 21.540 1.00 91.50 88 ASN A O 1
ATOM 730 N N . ILE A 1 89 ? -17.149 -5.540 20.302 1.00 94.19 89 ILE A N 1
ATOM 731 C CA . ILE A 1 89 ? -16.034 -5.912 21.180 1.00 94.19 89 ILE A CA 1
ATOM 732 C C . ILE A 1 89 ? -15.412 -4.673 21.820 1.00 94.19 89 ILE A C 1
ATOM 734 O O . ILE A 1 89 ? -15.534 -3.562 21.300 1.00 94.19 89 ILE A O 1
ATOM 738 N N . SER A 1 90 ? -14.752 -4.853 22.964 1.00 96.31 90 SER A N 1
ATOM 739 C CA . SER A 1 90 ? -14.043 -3.757 23.620 1.00 96.31 90 SER A CA 1
ATOM 740 C C . SER A 1 90 ? -12.782 -3.368 22.837 1.00 96.31 90 SER A C 1
ATOM 742 O O . SER A 1 90 ? -12.239 -4.158 22.064 1.00 96.31 90 SER A O 1
ATOM 744 N N . TYR A 1 91 ? -12.273 -2.155 23.071 1.00 94.88 91 TYR A N 1
ATOM 745 C CA . TYR A 1 91 ? -11.000 -1.711 22.494 1.00 94.88 91 TYR A CA 1
ATOM 746 C C . TYR A 1 91 ? -9.842 -2.661 22.839 1.00 94.88 91 TYR A C 1
ATOM 748 O O . TYR A 1 91 ? -9.005 -2.957 21.988 1.00 94.88 91 TYR A O 1
ATOM 756 N N . ASP A 1 92 ? -9.790 -3.138 24.085 1.00 94.25 92 ASP A N 1
ATOM 757 C CA . ASP A 1 92 ? -8.698 -3.991 24.552 1.00 94.25 92 ASP A CA 1
ATOM 758 C C . ASP A 1 92 ? -8.789 -5.393 23.937 1.00 94.25 92 ASP A C 1
ATOM 760 O O . ASP A 1 92 ? -7.761 -5.974 23.593 1.00 94.25 92 ASP A O 1
ATOM 764 N N . ASP A 1 93 ? -10.002 -5.910 23.722 1.00 94.44 93 ASP A N 1
ATOM 765 C CA . ASP A 1 93 ? -10.209 -7.189 23.036 1.00 94.44 93 ASP A CA 1
ATOM 766 C C . ASP A 1 93 ? -9.908 -7.083 21.542 1.00 94.44 93 ASP A C 1
ATOM 768 O O . ASP A 1 93 ? -9.243 -7.962 21.001 1.00 94.44 93 ASP A O 1
ATOM 772 N N . LEU A 1 94 ? -10.296 -5.981 20.891 1.00 94.38 94 LEU A N 1
ATOM 773 C CA . LEU A 1 94 ? -9.913 -5.703 19.505 1.00 94.38 94 LEU A CA 1
ATOM 774 C C . LEU A 1 94 ? -8.391 -5.654 19.358 1.00 94.38 94 LEU A C 1
ATOM 776 O O . LEU A 1 94 ? -7.833 -6.282 18.462 1.00 94.38 94 LEU A O 1
ATOM 780 N N . LYS A 1 95 ? -7.704 -4.938 20.254 1.00 92.94 95 LYS A N 1
ATOM 781 C CA . LYS A 1 95 ? -6.244 -4.820 20.222 1.00 92.94 95 LYS A CA 1
ATOM 782 C C . LYS A 1 95 ? -5.551 -6.162 20.464 1.00 92.94 95 LYS A C 1
ATOM 784 O O . LYS A 1 95 ? -4.555 -6.448 19.809 1.00 92.94 95 LYS A O 1
ATOM 789 N N . LYS A 1 96 ? -6.075 -6.995 21.370 1.00 91.69 96 LYS A N 1
ATOM 790 C CA . LYS A 1 96 ? -5.580 -8.365 21.584 1.00 91.69 96 LYS A CA 1
ATOM 791 C C . LYS A 1 96 ? -5.820 -9.250 20.364 1.00 91.69 96 LYS A C 1
ATOM 793 O O . LYS A 1 96 ? -4.897 -9.937 19.952 1.00 91.69 96 LYS A O 1
ATOM 798 N N . ALA A 1 97 ? -7.014 -9.202 19.774 1.00 90.69 97 ALA A N 1
ATOM 799 C CA . ALA A 1 97 ? -7.359 -9.975 18.583 1.00 90.69 97 ALA A CA 1
ATOM 800 C C . ALA A 1 97 ? -6.473 -9.599 17.386 1.00 90.69 97 ALA A C 1
ATOM 802 O O . ALA A 1 97 ? -6.008 -10.474 16.668 1.00 90.69 97 ALA A O 1
ATOM 803 N N . MET A 1 98 ? -6.162 -8.310 17.228 1.00 90.38 98 MET A N 1
ATOM 804 C CA . MET A 1 98 ? -5.238 -7.814 16.203 1.00 90.38 98 MET A CA 1
ATOM 805 C C . MET A 1 98 ? -3.765 -8.156 16.481 1.00 90.38 98 MET A C 1
ATOM 807 O O . MET A 1 98 ? -2.950 -8.098 15.565 1.00 90.38 98 MET A O 1
ATOM 811 N N . ALA A 1 99 ? -3.405 -8.496 17.723 1.00 80.81 99 ALA A N 1
ATOM 812 C CA . ALA A 1 99 ? -2.042 -8.858 18.117 1.00 80.81 99 ALA A CA 1
ATOM 813 C C . ALA A 1 99 ? -1.723 -10.357 17.951 1.00 80.81 99 ALA A C 1
ATOM 815 O O . ALA A 1 99 ? -0.566 -10.746 18.133 1.00 80.81 99 ALA A O 1
ATOM 816 N N . ILE A 1 100 ? -2.714 -11.193 17.624 1.00 62.41 100 ILE A N 1
ATOM 817 C CA . ILE A 1 100 ? -2.531 -12.633 17.407 1.00 62.41 100 ILE A CA 1
ATOM 818 C C . ILE A 1 100 ? -2.084 -12.851 15.958 1.00 62.41 100 ILE A C 1
ATOM 820 O O . ILE A 1 100 ? -2.876 -12.728 15.033 1.00 62.41 100 ILE A O 1
ATOM 824 N N . ASP A 1 101 ? -0.768 -13.001 15.797 1.00 54.41 101 ASP A N 1
ATOM 825 C CA . ASP A 1 101 ? -0.068 -13.947 14.908 1.00 54.41 101 ASP A CA 1
ATOM 826 C C . ASP A 1 101 ? 1.400 -13.494 14.815 1.00 54.41 101 ASP A C 1
ATOM 828 O O . ASP A 1 101 ? 1.7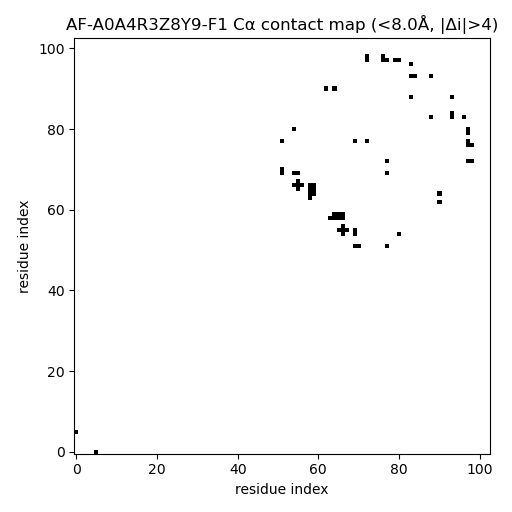83 -12.641 14.010 1.00 54.41 101 ASP A O 1
ATOM 832 N N . LYS A 1 102 ? 2.218 -14.023 15.733 1.00 47.38 102 LYS A N 1
ATOM 833 C CA . LYS A 1 102 ? 3.691 -14.005 15.683 1.00 47.38 102 LYS A CA 1
ATOM 834 C C . LYS A 1 102 ? 4.250 -15.434 15.599 1.00 47.38 102 LYS A C 1
ATOM 836 O O . LYS A 1 102 ? 5.370 -15.660 16.051 1.00 47.38 102 LYS A O 1
ATOM 841 N N . ASP A 1 103 ? 3.470 -16.360 15.047 1.00 39.12 103 ASP A N 1
ATOM 842 C CA . ASP A 1 103 ? 3.887 -17.744 14.807 1.00 39.12 103 ASP A CA 1
ATOM 843 C C . ASP A 1 103 ? 4.107 -17.990 13.308 1.00 39.12 103 ASP A C 1
ATOM 845 O O . ASP A 1 103 ? 3.236 -17.589 12.500 1.00 39.12 103 ASP A O 1
#

Organism: NCBI:txid1796628

Secondary structure (DSSP, 8-state):
--HHHHHHHHHHHHHHHHHHHHHHHHHHHHHHHHHHHHHHHHHHHHHHHHHHHHHHHHHHHHHSS--GGGGG--HHHHHHHHHHHTSS--HHHHHHHHT----

Radius of gyration: 29.15 Å; Cα contacts (8 Å, |Δi|>4): 35; chains: 1; bounding box: 57×25×81 Å